Protein AF-A0A257V6X9-F1 (afdb_monomer_lite)

Structure (mmCIF, N/CA/C/O backbone):
data_AF-A0A257V6X9-F1
#
_entry.id   AF-A0A257V6X9-F1
#
loop_
_atom_site.group_PDB
_atom_site.id
_atom_site.type_symbol
_atom_site.label_atom_id
_atom_site.label_alt_id
_atom_site.label_comp_id
_atom_site.lab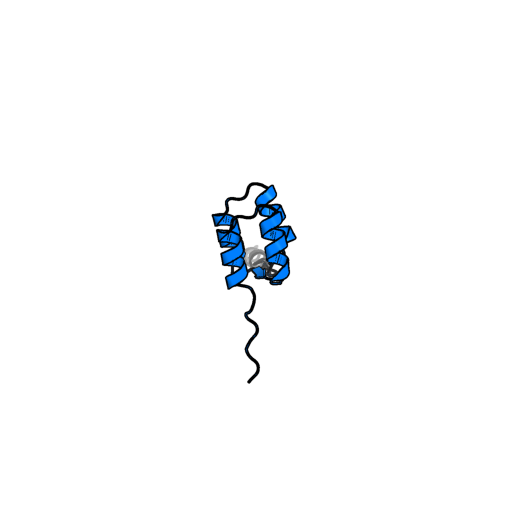el_asym_id
_atom_site.label_entity_id
_atom_site.label_seq_id
_atom_site.pdbx_PDB_ins_code
_atom_site.Cartn_x
_atom_site.Cartn_y
_atom_site.Cartn_z
_atom_site.occupancy
_atom_site.B_iso_or_equiv
_atom_site.auth_seq_id
_atom_site.auth_comp_id
_atom_site.auth_asym_id
_atom_site.auth_atom_id
_atom_site.pdbx_PDB_model_num
ATOM 1 N N . MET A 1 1 ? 48.243 -24.223 -39.290 1.00 42.09 1 MET A N 1
ATOM 2 C CA . MET A 1 1 ? 48.240 -23.046 -38.391 1.00 42.09 1 MET A CA 1
ATOM 3 C C . MET A 1 1 ? 46.844 -22.436 -38.538 1.00 42.09 1 MET A C 1
ATOM 5 O O . MET A 1 1 ? 46.544 -21.996 -39.627 1.00 42.09 1 MET A O 1
ATOM 9 N N . GLN A 1 2 ? 45.838 -22.645 -37.686 1.00 42.72 2 GLN A N 1
ATOM 10 C CA . GLN A 1 2 ? 45.630 -22.069 -36.352 1.00 42.72 2 GLN A CA 1
ATOM 11 C C . GLN A 1 2 ? 44.388 -22.766 -35.735 1.00 42.72 2 GLN A C 1
ATOM 13 O O . GLN A 1 2 ? 43.261 -22.296 -35.844 1.00 42.72 2 GLN A O 1
ATOM 18 N N . ARG A 1 3 ? 44.574 -23.941 -35.124 1.00 50.31 3 ARG A N 1
ATOM 19 C CA . ARG A 1 3 ? 43.628 -24.495 -34.141 1.00 50.31 3 ARG A CA 1
ATOM 20 C C . ARG A 1 3 ? 44.067 -23.895 -32.808 1.00 50.31 3 ARG A C 1
ATOM 22 O O . ARG A 1 3 ? 45.145 -24.297 -32.385 1.00 50.31 3 ARG A O 1
ATOM 29 N N . LYS A 1 4 ? 43.343 -22.916 -32.242 1.00 47.34 4 LYS A N 1
ATOM 30 C CA . LYS A 1 4 ? 43.451 -22.376 -30.851 1.00 47.34 4 LYS A CA 1
ATOM 31 C C . LYS A 1 4 ? 42.968 -20.913 -30.772 1.00 47.34 4 LYS A C 1
ATOM 33 O O . LYS A 1 4 ? 43.707 -20.037 -30.354 1.00 47.34 4 LYS A O 1
ATOM 38 N N . VAL A 1 5 ? 41.737 -20.608 -31.179 1.00 49.53 5 VAL A N 1
ATOM 39 C CA . VAL A 1 5 ? 41.133 -19.300 -30.810 1.00 49.53 5 VAL A CA 1
ATOM 40 C C . VAL A 1 5 ? 39.651 -19.425 -30.429 1.00 49.53 5 VAL A C 1
ATOM 42 O O . VAL A 1 5 ? 39.101 -18.550 -29.775 1.00 49.53 5 VAL A O 1
ATOM 45 N N . LEU A 1 6 ? 39.023 -20.570 -30.722 1.00 46.09 6 LEU A N 1
ATOM 46 C CA . LEU A 1 6 ? 37.603 -20.830 -30.457 1.00 46.09 6 LEU A CA 1
ATOM 47 C C . LEU A 1 6 ? 37.264 -21.118 -28.974 1.00 46.09 6 LEU A C 1
ATOM 49 O O . LEU A 1 6 ? 36.096 -21.245 -28.641 1.00 46.09 6 LEU A O 1
ATOM 53 N N . GLY A 1 7 ? 38.253 -21.242 -28.077 1.00 44.97 7 GLY A N 1
ATOM 54 C CA . GLY A 1 7 ? 38.024 -21.759 -26.716 1.00 44.97 7 GLY A CA 1
ATOM 55 C C . GLY A 1 7 ? 38.065 -20.751 -25.563 1.00 44.97 7 GLY A C 1
ATOM 56 O O . GLY A 1 7 ? 37.551 -21.058 -24.496 1.00 44.97 7 GLY A O 1
ATOM 57 N N . VAL A 1 8 ? 38.676 -19.572 -25.729 1.00 48.94 8 VAL A N 1
ATOM 58 C CA . VAL A 1 8 ? 38.990 -18.692 -24.577 1.00 48.94 8 VAL A CA 1
ATOM 59 C C . VAL A 1 8 ? 38.083 -17.460 -24.498 1.00 48.94 8 VAL A C 1
ATOM 61 O O . VAL A 1 8 ? 37.777 -16.997 -23.405 1.00 48.94 8 VAL A O 1
ATOM 64 N N . LEU A 1 9 ? 37.566 -16.964 -25.625 1.00 45.00 9 LEU A N 1
ATOM 65 C CA . LEU A 1 9 ? 36.742 -15.746 -25.635 1.00 45.00 9 LEU A CA 1
ATOM 66 C C . LEU A 1 9 ? 35.273 -15.979 -25.240 1.00 45.00 9 LEU A C 1
ATOM 68 O O . LEU A 1 9 ? 34.601 -15.038 -24.835 1.00 45.00 9 LEU A O 1
ATOM 72 N N . PHE A 1 10 ? 34.784 -17.222 -25.291 1.00 44.72 10 PHE A N 1
ATOM 73 C CA . PHE A 1 10 ? 33.411 -17.553 -24.882 1.00 44.72 10 PHE A CA 1
ATOM 74 C C . PHE A 1 10 ? 33.259 -17.801 -23.372 1.00 44.72 10 PHE A C 1
ATOM 76 O O . PHE A 1 10 ? 32.149 -17.744 -22.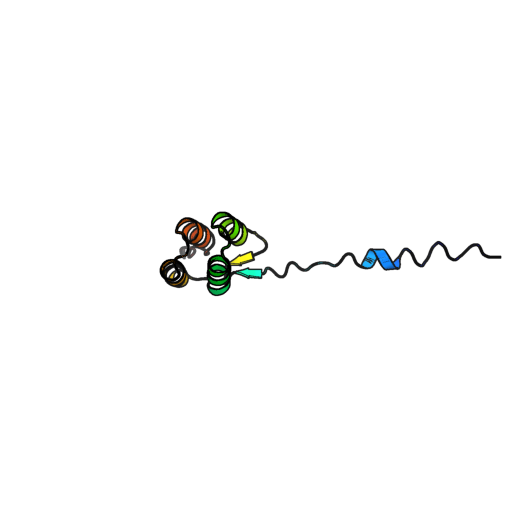852 1.00 44.72 10 PHE A O 1
ATOM 83 N N . GLY A 1 11 ? 34.362 -18.047 -22.653 1.00 41.12 11 GLY A N 1
ATOM 84 C CA . GLY A 1 11 ? 34.337 -18.322 -21.211 1.00 41.12 11 GLY A CA 1
ATOM 85 C C . GLY A 1 11 ? 34.201 -17.076 -20.331 1.00 41.12 11 GLY A C 1
ATOM 86 O O . GLY A 1 11 ? 33.769 -17.182 -19.189 1.00 41.12 11 GLY A O 1
ATOM 87 N N . VAL A 1 12 ? 34.531 -15.890 -20.853 1.00 47.81 12 VAL A N 1
ATOM 88 C CA . VAL A 1 12 ? 34.502 -14.638 -20.071 1.00 47.81 12 VAL A CA 1
ATOM 89 C C . VAL A 1 12 ? 33.143 -13.933 -20.163 1.00 47.81 12 VAL A C 1
ATOM 91 O O . VAL A 1 12 ? 32.763 -13.215 -19.245 1.00 47.81 12 VAL A O 1
ATOM 94 N N . ALA A 1 13 ? 32.357 -14.188 -21.213 1.00 45.53 13 ALA A N 1
ATOM 95 C CA . ALA A 1 13 ? 31.044 -13.561 -21.374 1.00 45.53 13 ALA A CA 1
ATOM 96 C C . ALA A 1 13 ? 29.966 -14.136 -20.431 1.00 45.53 13 ALA A C 1
ATOM 98 O O . ALA A 1 13 ? 28.993 -13.451 -20.130 1.00 45.53 13 ALA A O 1
ATOM 99 N N . LEU A 1 14 ? 30.139 -15.366 -19.926 1.00 45.31 14 LEU A N 1
ATOM 100 C CA . LEU A 1 14 ? 29.146 -16.029 -19.067 1.00 45.31 14 LEU A CA 1
ATOM 101 C C . LEU A 1 14 ? 29.303 -15.711 -17.566 1.00 45.31 14 LEU A C 1
ATOM 103 O O . LEU A 1 14 ? 28.449 -16.085 -16.768 1.00 45.31 14 LEU A O 1
ATOM 107 N N . LEU A 1 15 ? 30.360 -14.994 -17.167 1.00 41.25 15 LEU A N 1
ATOM 108 C CA . LEU A 1 15 ? 30.528 -14.502 -15.789 1.00 41.25 15 LEU A CA 1
ATOM 109 C C . LEU A 1 15 ? 29.862 -13.139 -15.548 1.00 41.25 15 LEU A C 1
ATOM 111 O O . LEU A 1 15 ? 29.865 -12.647 -14.425 1.00 41.25 15 LEU A O 1
ATOM 115 N N . ALA A 1 16 ? 29.223 -12.567 -16.570 1.00 45.41 16 ALA A N 1
ATOM 116 C CA . ALA A 1 16 ? 28.311 -11.439 -16.430 1.00 45.41 16 ALA A CA 1
ATOM 117 C C . ALA A 1 16 ? 26.868 -11.902 -16.163 1.00 45.41 16 ALA A C 1
ATOM 119 O O . ALA A 1 16 ? 25.921 -11.209 -16.534 1.00 45.41 16 ALA A O 1
ATOM 120 N N . LEU A 1 17 ? 26.671 -13.057 -15.507 1.00 44.47 17 LEU A N 1
ATOM 121 C CA . LEU A 1 17 ? 25.438 -13.298 -14.761 1.00 44.47 17 LEU A CA 1
ATOM 122 C C . LEU A 1 17 ? 25.471 -12.342 -13.570 1.00 44.47 17 LEU A C 1
ATOM 124 O O . LEU A 1 17 ? 25.862 -12.696 -12.461 1.00 44.47 17 LEU A O 1
ATOM 128 N N . VAL A 1 18 ? 25.150 -11.088 -13.887 1.00 48.34 18 VAL A N 1
ATOM 129 C CA . VAL A 1 18 ? 24.835 -10.004 -12.981 1.00 48.34 18 VAL A CA 1
ATOM 130 C C . VAL A 1 18 ? 23.934 -10.612 -11.922 1.00 48.34 18 VAL A C 1
ATOM 132 O O . VAL A 1 18 ? 22.749 -10.855 -12.150 1.00 48.34 18 VAL A O 1
ATOM 135 N N . ALA A 1 19 ? 24.522 -10.894 -10.764 1.00 46.91 19 ALA A N 1
ATOM 136 C CA . ALA A 1 19 ? 23.791 -10.892 -9.526 1.00 46.91 19 ALA A CA 1
ATOM 137 C C . ALA A 1 19 ? 23.245 -9.470 -9.423 1.00 46.91 19 ALA A C 1
ATOM 139 O O . ALA A 1 19 ? 23.898 -8.569 -8.899 1.00 46.91 19 ALA A O 1
ATOM 140 N N . VAL A 1 20 ? 22.068 -9.255 -10.019 1.00 45.19 20 VAL A N 1
ATOM 141 C CA . VAL A 1 20 ? 21.166 -8.202 -9.599 1.00 45.19 20 VAL A CA 1
ATOM 142 C C . VAL A 1 20 ? 20.900 -8.603 -8.166 1.00 45.19 20 VAL A C 1
ATOM 144 O O . VAL A 1 20 ? 20.057 -9.452 -7.884 1.00 45.19 20 VAL A O 1
ATOM 147 N N . ALA A 1 21 ? 21.729 -8.084 -7.264 1.00 41.62 21 ALA A N 1
ATOM 148 C CA . ALA A 1 21 ? 21.306 -7.869 -5.912 1.00 41.62 21 ALA A CA 1
ATOM 149 C C . ALA A 1 21 ? 20.006 -7.097 -6.097 1.00 41.62 21 ALA A C 1
ATOM 151 O O . ALA A 1 21 ? 20.010 -5.922 -6.463 1.00 41.62 21 ALA A O 1
ATOM 152 N N . ALA A 1 22 ? 18.891 -7.815 -5.981 1.00 43.75 22 ALA A N 1
ATOM 153 C CA . ALA A 1 22 ? 17.637 -7.239 -5.583 1.00 43.75 22 ALA A CA 1
ATOM 154 C C . ALA A 1 22 ? 17.945 -6.634 -4.215 1.00 43.75 22 ALA A C 1
ATOM 156 O O . ALA A 1 22 ? 17.779 -7.274 -3.181 1.00 43.75 22 ALA A O 1
ATOM 157 N N . SER A 1 23 ? 18.568 -5.453 -4.233 1.00 45.44 23 SER A N 1
ATOM 158 C CA . SER A 1 23 ? 18.599 -4.548 -3.108 1.00 45.44 23 SER A CA 1
ATOM 159 C C . SER A 1 23 ? 17.138 -4.410 -2.781 1.00 45.44 23 SER A C 1
ATOM 161 O O . SER A 1 23 ? 16.391 -3.900 -3.614 1.00 45.44 23 SER A O 1
ATOM 163 N N . ALA A 1 24 ? 16.727 -5.034 -1.681 1.00 54.22 24 ALA A N 1
ATOM 164 C CA . ALA A 1 24 ? 15.333 -5.068 -1.326 1.00 54.22 24 ALA A CA 1
ATOM 165 C C . ALA A 1 24 ? 14.877 -3.616 -1.270 1.00 54.22 24 ALA A C 1
ATOM 167 O O . ALA A 1 24 ? 15.389 -2.867 -0.436 1.00 54.22 24 ALA A O 1
ATOM 168 N N . GLU A 1 25 ? 14.057 -3.186 -2.230 1.00 64.38 25 GLU A N 1
ATOM 169 C CA . GLU A 1 25 ? 13.775 -1.767 -2.3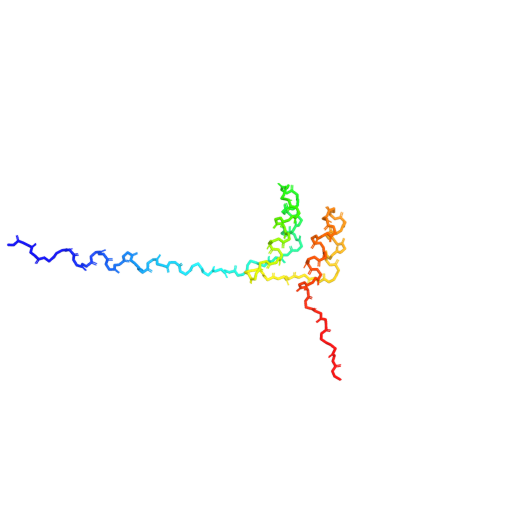49 1.00 64.38 25 GLU A CA 1
ATOM 170 C C . GLU A 1 25 ? 12.985 -1.399 -1.102 1.00 64.38 25 GLU A C 1
ATOM 172 O O . GLU A 1 25 ? 11.980 -2.038 -0.763 1.00 64.38 25 GLU A O 1
ATOM 177 N N . GLU A 1 26 ? 13.533 -0.462 -0.332 1.00 73.75 26 GLU A N 1
ATOM 178 C CA . GLU A 1 26 ? 12.896 -0.030 0.895 1.00 73.75 26 GLU A CA 1
ATOM 179 C C . GLU A 1 26 ? 11.615 0.693 0.499 1.00 73.75 26 GLU A C 1
ATOM 181 O O . GLU A 1 26 ? 11.624 1.787 -0.076 1.00 73.75 26 GLU A O 1
ATOM 186 N N . LEU A 1 27 ? 10.490 0.042 0.766 1.00 80.88 27 LEU A N 1
ATOM 187 C CA . LEU A 1 27 ? 9.196 0.602 0.470 1.00 80.88 27 LEU A CA 1
ATOM 188 C C . LEU A 1 27 ? 8.818 1.515 1.628 1.00 80.88 27 LEU A C 1
ATOM 190 O O . LEU A 1 27 ? 8.426 1.059 2.704 1.00 80.88 27 LEU A O 1
ATOM 194 N N . THR A 1 28 ? 8.965 2.814 1.384 1.00 85.06 28 THR A N 1
ATOM 195 C CA . THR A 1 28 ? 8.596 3.878 2.318 1.00 85.06 28 THR A CA 1
ATOM 196 C C . THR A 1 28 ? 7.228 4.458 1.965 1.00 85.06 28 THR A C 1
ATOM 198 O O . THR A 1 28 ? 6.689 4.243 0.874 1.00 85.06 28 THR A O 1
ATOM 201 N N . VAL A 1 29 ? 6.673 5.258 2.875 1.00 83.62 29 VAL A N 1
ATOM 202 C CA . VAL A 1 29 ? 5.442 6.035 2.646 1.00 83.62 29 VAL A CA 1
ATOM 203 C C . VAL A 1 29 ? 5.545 6.882 1.386 1.00 83.62 29 VAL A C 1
ATOM 205 O O . VAL A 1 29 ? 4.632 6.879 0.565 1.00 83.62 29 VAL A O 1
ATOM 208 N N . ASN A 1 30 ? 6.675 7.569 1.210 1.00 83.50 30 ASN A N 1
ATOM 209 C CA . ASN A 1 30 ? 6.898 8.451 0.071 1.00 83.50 30 ASN A CA 1
ATOM 210 C C . ASN A 1 30 ? 6.893 7.677 -1.248 1.00 83.50 30 ASN A C 1
ATOM 212 O O . ASN A 1 30 ? 6.356 8.179 -2.228 1.00 83.50 30 ASN A O 1
ATOM 216 N N . SER A 1 31 ? 7.417 6.448 -1.270 1.00 83.56 31 SER A N 1
ATOM 217 C CA . SER A 1 31 ? 7.390 5.584 -2.456 1.00 83.56 31 SER A CA 1
ATOM 218 C C . SER A 1 31 ? 5.955 5.203 -2.845 1.00 83.56 31 SER A C 1
ATOM 220 O O . SER A 1 31 ? 5.595 5.257 -4.019 1.00 83.56 31 SER A O 1
ATOM 222 N N . ILE A 1 32 ? 5.106 4.875 -1.862 1.00 83.31 32 ILE A N 1
ATOM 223 C CA . ILE A 1 32 ? 3.690 4.543 -2.094 1.00 83.31 32 ILE A CA 1
ATOM 224 C C . ILE A 1 32 ? 2.900 5.775 -2.552 1.00 83.31 32 ILE A C 1
ATOM 226 O O . ILE A 1 32 ? 2.132 5.687 -3.510 1.00 83.31 32 ILE A O 1
ATOM 230 N N . VAL A 1 33 ? 3.109 6.928 -1.910 1.00 85.12 33 VAL A N 1
ATOM 231 C CA . VAL A 1 33 ? 2.476 8.195 -2.310 1.00 85.12 33 VAL A CA 1
ATOM 232 C C . VAL A 1 33 ? 2.933 8.600 -3.711 1.00 85.12 33 VAL A C 1
ATOM 234 O O . VAL A 1 33 ? 2.102 8.942 -4.543 1.00 85.12 33 VAL A O 1
ATOM 237 N N . ALA A 1 34 ? 4.225 8.489 -4.028 1.00 85.19 34 ALA A N 1
ATOM 238 C CA . ALA A 1 34 ? 4.747 8.782 -5.360 1.00 85.19 34 ALA A CA 1
ATOM 239 C C . ALA A 1 34 ? 4.163 7.850 -6.434 1.00 85.19 34 ALA A C 1
ATOM 241 O O . ALA A 1 34 ? 3.823 8.317 -7.520 1.00 85.19 34 ALA A O 1
ATOM 242 N N . ALA A 1 35 ? 3.994 6.558 -6.134 1.00 84.19 35 ALA A N 1
ATOM 243 C CA . ALA A 1 35 ? 3.346 5.607 -7.036 1.00 84.19 35 ALA A CA 1
ATOM 244 C C . ALA A 1 35 ? 1.860 5.940 -7.259 1.00 84.19 35 ALA A C 1
ATOM 246 O O . ALA A 1 35 ? 1.361 5.855 -8.376 1.00 84.19 35 ALA A O 1
ATOM 247 N N . GLN A 1 36 ? 1.144 6.369 -6.221 1.00 85.00 36 GLN A N 1
ATOM 248 C CA . GLN A 1 36 ? -0.246 6.802 -6.363 1.00 85.00 36 GLN A CA 1
ATOM 249 C C . GLN A 1 36 ? -0.347 8.115 -7.163 1.00 85.00 36 GLN A C 1
ATOM 251 O O . GLN A 1 36 ? -1.154 8.202 -8.088 1.00 85.00 36 GLN A O 1
ATOM 256 N N . HIS A 1 37 ? 0.533 9.086 -6.904 1.00 84.50 37 HIS A N 1
ATOM 257 C CA . HIS A 1 37 ? 0.611 10.347 -7.649 1.00 84.50 37 HIS A CA 1
ATOM 258 C C . HIS A 1 37 ? 1.020 10.163 -9.117 1.00 84.50 37 HIS A C 1
ATOM 260 O O . HIS A 1 37 ? 0.608 10.952 -9.966 1.00 84.50 37 HIS A 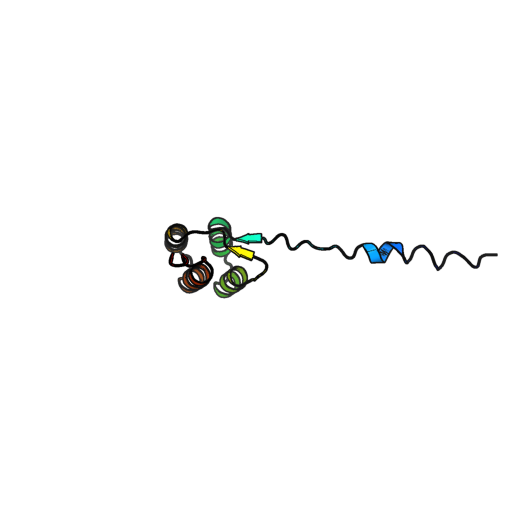O 1
ATOM 266 N N . SER A 1 38 ? 1.807 9.133 -9.442 1.00 83.62 38 SER A N 1
ATOM 267 C CA . SER A 1 38 ? 2.141 8.792 -10.831 1.00 83.62 38 SER A CA 1
ATOM 268 C C . SER A 1 38 ? 0.987 8.114 -11.580 1.00 83.62 38 SER A C 1
ATOM 270 O O . SER A 1 38 ? 1.094 7.871 -12.782 1.00 83.62 38 SER A O 1
ATOM 272 N N . GLY A 1 39 ? -0.129 7.844 -10.891 1.00 82.94 39 GLY A N 1
ATOM 273 C CA . GLY A 1 39 ? -1.310 7.199 -11.450 1.00 82.94 39 GLY A CA 1
ATOM 274 C C . GLY A 1 39 ? -1.225 5.675 -11.469 1.00 82.94 39 GLY A C 1
ATOM 275 O O . GLY A 1 39 ? -1.955 5.044 -12.235 1.00 82.94 39 GLY A O 1
ATOM 276 N N . ALA A 1 40 ? -0.350 5.061 -10.663 1.00 85.06 40 ALA A N 1
ATOM 277 C CA . ALA A 1 40 ? -0.289 3.608 -10.581 1.00 85.06 40 ALA A CA 1
ATOM 278 C C . ALA A 1 40 ? -1.627 3.036 -10.071 1.00 85.06 40 ALA A C 1
ATOM 280 O O . ALA A 1 40 ? -2.209 3.561 -9.114 1.00 85.06 40 ALA A O 1
ATOM 281 N N . PRO A 1 41 ? -2.127 1.944 -10.678 1.00 84.81 41 PRO A N 1
ATOM 282 C CA . PRO A 1 41 ? -3.352 1.306 -10.222 1.00 84.81 41 PRO A CA 1
ATOM 283 C C . PRO A 1 41 ? -3.159 0.732 -8.816 1.00 84.81 41 PRO A C 1
ATOM 285 O O . PRO A 1 41 ? -2.085 0.225 -8.481 1.00 84.81 41 PRO A O 1
ATOM 288 N N . ALA A 1 42 ? -4.225 0.753 -8.014 1.00 82.00 42 ALA A N 1
ATOM 289 C CA . ALA A 1 42 ? -4.206 0.263 -6.637 1.00 82.00 42 ALA A CA 1
ATOM 290 C C . ALA A 1 42 ? -3.672 -1.178 -6.537 1.00 82.00 42 ALA A C 1
ATOM 292 O O . ALA A 1 42 ? -2.827 -1.453 -5.690 1.00 82.00 42 ALA A O 1
ATOM 293 N N . ASP A 1 43 ? -4.080 -2.068 -7.448 1.00 83.12 43 ASP A N 1
ATOM 294 C CA . ASP A 1 43 ? -3.588 -3.451 -7.515 1.00 83.12 43 ASP A CA 1
ATOM 295 C C . ASP A 1 43 ? -2.076 -3.548 -7.766 1.00 83.12 43 ASP A C 1
ATOM 297 O O . ASP A 1 43 ? -1.406 -4.409 -7.200 1.00 83.12 43 ASP A O 1
ATOM 301 N N . GLY A 1 44 ? -1.510 -2.640 -8.568 1.00 82.81 44 GLY A N 1
ATOM 302 C CA . GLY A 1 44 ? -0.067 -2.582 -8.812 1.00 82.81 44 GLY A CA 1
ATOM 303 C C . GLY A 1 44 ? 0.708 -2.166 -7.562 1.00 82.81 44 GLY A C 1
ATOM 304 O O . GLY A 1 44 ? 1.741 -2.752 -7.239 1.00 82.81 44 GLY A O 1
ATOM 305 N N . ILE A 1 45 ? 0.169 -1.207 -6.805 1.00 84.12 45 ILE A N 1
ATOM 306 C CA . ILE A 1 45 ? 0.750 -0.782 -5.528 1.00 84.12 45 ILE A CA 1
ATOM 307 C C . ILE A 1 45 ? 0.620 -1.901 -4.482 1.00 84.12 45 ILE A C 1
ATOM 309 O O . ILE A 1 45 ? 1.573 -2.172 -3.756 1.00 84.12 45 ILE A O 1
ATOM 313 N N . VAL A 1 46 ? -0.508 -2.618 -4.442 1.00 86.06 46 VAL A N 1
ATOM 314 C CA . VAL A 1 46 ? -0.686 -3.804 -3.586 1.00 86.06 46 VAL A CA 1
ATOM 315 C C . VAL A 1 46 ? 0.317 -4.902 -3.946 1.00 86.06 46 VAL A C 1
ATOM 317 O O . VAL A 1 46 ? 0.901 -5.504 -3.048 1.00 86.06 46 VAL A O 1
ATOM 320 N N . ALA A 1 47 ? 0.561 -5.158 -5.233 1.00 85.00 47 ALA A N 1
ATOM 321 C CA . ALA A 1 47 ? 1.563 -6.128 -5.674 1.00 85.00 47 ALA A CA 1
ATOM 322 C C . ALA A 1 47 ? 2.982 -5.713 -5.254 1.00 85.00 47 ALA A C 1
ATOM 324 O O . ALA A 1 47 ? 3.761 -6.552 -4.807 1.00 85.00 47 ALA A O 1
ATOM 325 N N . MET A 1 48 ? 3.295 -4.417 -5.323 1.00 83.31 48 MET A N 1
ATOM 326 C CA . MET A 1 48 ? 4.560 -3.859 -4.843 1.00 83.31 48 MET A CA 1
ATOM 327 C C . MET A 1 48 ? 4.715 -4.029 -3.325 1.00 83.31 48 MET A C 1
ATOM 329 O O . MET A 1 48 ? 5.748 -4.510 -2.870 1.00 83.31 48 MET A O 1
ATOM 333 N N . VAL A 1 49 ? 3.680 -3.726 -2.540 1.00 85.12 49 VAL A N 1
ATOM 334 C CA . VAL A 1 49 ? 3.654 -3.950 -1.081 1.00 85.12 49 VAL A CA 1
ATOM 335 C C . VAL A 1 49 ? 3.798 -5.434 -0.737 1.00 85.12 49 VAL A C 1
ATOM 337 O O . VAL A 1 49 ? 4.500 -5.799 0.206 1.00 85.12 49 VAL A O 1
ATOM 340 N N . ASN A 1 50 ? 3.162 -6.302 -1.527 1.00 85.12 50 ASN A N 1
ATOM 341 C CA . ASN A 1 50 ? 3.204 -7.746 -1.348 1.00 85.12 50 ASN A CA 1
ATOM 342 C C . ASN A 1 50 ? 4.449 -8.418 -1.944 1.00 85.12 50 ASN A C 1
ATOM 344 O O . ASN A 1 50 ? 4.652 -9.622 -1.754 1.00 85.12 50 ASN A O 1
ATOM 348 N N . SER A 1 51 ? 5.319 -7.677 -2.619 1.00 83.00 51 SER A N 1
ATOM 349 C CA . SER A 1 51 ? 6.552 -8.242 -3.145 1.00 83.00 51 SER A CA 1
ATOM 350 C C . SER A 1 51 ? 7.468 -8.635 -1.982 1.00 83.00 51 SER A C 1
ATOM 352 O O . SER A 1 51 ? 7.737 -7.802 -1.117 1.00 83.00 51 SER A O 1
ATOM 354 N N . PRO A 1 52 ? 7.957 -9.886 -1.904 1.00 75.56 52 PRO A N 1
ATOM 355 C CA . PRO A 1 52 ? 8.951 -10.277 -0.903 1.00 75.56 52 PRO A CA 1
ATOM 356 C C . PRO A 1 52 ? 10.317 -9.628 -1.163 1.00 75.56 52 PRO A C 1
ATOM 358 O O . PRO A 1 52 ? 11.184 -9.658 -0.298 1.00 75.56 52 PRO A O 1
ATOM 361 N N . ALA A 1 53 ? 10.508 -9.042 -2.349 1.00 78.38 53 ALA A N 1
ATOM 362 C CA . ALA A 1 53 ? 11.690 -8.261 -2.675 1.00 78.38 53 ALA A CA 1
ATOM 363 C C . ALA A 1 53 ? 11.660 -6.855 -2.057 1.00 78.38 53 ALA A C 1
ATOM 365 O O . ALA A 1 53 ? 12.669 -6.173 -2.127 1.00 78.38 53 ALA A O 1
ATOM 366 N N . ASN A 1 54 ? 10.547 -6.408 -1.466 1.00 80.94 54 ASN A N 1
ATOM 367 C CA . ASN A 1 54 ? 10.441 -5.071 -0.888 1.00 80.94 54 ASN A CA 1
ATOM 368 C C . ASN A 1 54 ? 10.408 -5.148 0.637 1.00 80.94 54 ASN A C 1
ATOM 370 O O . ASN A 1 54 ? 9.621 -5.900 1.218 1.00 80.94 54 ASN A O 1
ATOM 374 N N . THR A 1 55 ? 11.243 -4.337 1.285 1.00 78.06 55 THR A N 1
ATOM 375 C CA . THR A 1 55 ? 11.256 -4.222 2.748 1.00 78.06 55 THR A CA 1
ATOM 376 C C . THR A 1 55 ? 10.348 -3.076 3.160 1.00 78.06 55 THR A C 1
ATOM 378 O O . THR A 1 55 ? 10.557 -1.937 2.756 1.00 78.06 55 THR A O 1
ATOM 381 N N . ILE A 1 56 ? 9.334 -3.372 3.967 1.00 80.12 56 ILE A N 1
ATOM 382 C CA . ILE A 1 56 ? 8.347 -2.392 4.431 1.00 80.12 56 ILE A CA 1
ATOM 383 C C . ILE A 1 56 ? 8.933 -1.672 5.651 1.00 80.12 56 ILE A C 1
ATOM 385 O O . ILE A 1 56 ? 8.938 -2.215 6.755 1.00 80.12 56 ILE A O 1
ATOM 389 N N . ALA A 1 57 ? 9.443 -0.458 5.446 1.00 80.44 57 ALA A N 1
ATOM 390 C CA . ALA A 1 57 ? 9.998 0.393 6.499 1.00 80.44 57 ALA A CA 1
ATOM 391 C C . ALA A 1 57 ? 8.992 1.492 6.865 1.00 80.44 57 ALA A C 1
ATOM 393 O O . ALA A 1 57 ? 9.152 2.663 6.524 1.00 80.44 57 ALA A O 1
ATOM 394 N N . MET A 1 58 ? 7.893 1.097 7.504 1.00 80.06 58 MET A N 1
ATOM 395 C CA . MET A 1 58 ? 6.822 2.020 7.882 1.00 80.06 58 MET A CA 1
ATOM 396 C C . MET A 1 58 ? 6.123 1.591 9.164 1.00 80.06 58 MET A C 1
ATOM 398 O O . MET A 1 58 ? 6.097 0.420 9.541 1.00 80.06 58 MET A O 1
ATOM 402 N N . THR A 1 59 ? 5.579 2.585 9.850 1.00 80.50 59 THR A N 1
ATOM 403 C CA . THR A 1 59 ? 4.943 2.478 11.158 1.00 80.50 59 THR A CA 1
ATOM 404 C C . THR A 1 59 ? 3.423 2.581 11.047 1.00 80.50 59 THR A C 1
ATOM 406 O O . THR A 1 59 ? 2.867 2.931 10.010 1.00 80.50 59 THR A O 1
ATOM 409 N N . ALA A 1 60 ? 2.707 2.333 12.144 1.00 78.81 60 ALA A N 1
ATOM 410 C CA . ALA A 1 60 ? 1.263 2.563 12.175 1.00 78.81 60 ALA A CA 1
ATOM 411 C C . ALA A 1 60 ? 0.881 4.041 11.930 1.00 78.81 60 ALA A C 1
ATOM 413 O O . ALA A 1 60 ? -0.172 4.315 11.356 1.00 78.81 60 ALA A O 1
ATOM 414 N N . GLY A 1 61 ? 1.734 4.995 12.332 1.00 80.81 61 GLY A N 1
ATOM 415 C CA . GLY A 1 61 ? 1.498 6.429 12.116 1.00 80.81 61 GLY A CA 1
ATOM 416 C C . GLY A 1 61 ? 1.542 6.822 10.638 1.00 80.81 61 GLY A C 1
ATOM 417 O O . GLY A 1 61 ? 0.782 7.675 10.188 1.00 80.81 61 GLY A O 1
ATOM 418 N N . ASP A 1 62 ? 2.356 6.118 9.862 1.00 84.25 62 ASP A N 1
ATOM 419 C CA . ASP A 1 62 ? 2.530 6.337 8.430 1.00 84.25 62 ASP A CA 1
ATOM 420 C C . ASP A 1 62 ? 1.286 5.999 7.598 1.00 84.25 62 ASP A C 1
ATOM 422 O O . ASP A 1 62 ? 1.043 6.583 6.542 1.00 84.25 62 ASP A O 1
ATOM 426 N N . LEU A 1 63 ? 0.434 5.110 8.102 1.00 85.12 63 LEU A N 1
ATOM 427 C CA . LEU A 1 63 ? -0.832 4.744 7.462 1.00 85.12 63 LEU A CA 1
ATOM 428 C C . LEU A 1 63 ? -1.825 5.903 7.452 1.00 85.12 63 LEU A C 1
ATOM 430 O O . LEU A 1 63 ? -2.640 6.019 6.536 1.00 85.12 63 LEU A O 1
ATOM 434 N N . VAL A 1 64 ? -1.759 6.767 8.468 1.00 85.75 64 VAL A N 1
ATOM 435 C CA . VAL A 1 64 ? -2.566 7.990 8.531 1.00 85.75 64 VAL A CA 1
ATOM 436 C C . VAL A 1 64 ? -2.106 8.959 7.446 1.00 85.75 64 VAL A C 1
ATOM 438 O O . VAL A 1 64 ? -2.937 9.558 6.767 1.00 85.75 64 VAL A O 1
ATOM 441 N N . THR A 1 65 ? -0.795 9.051 7.211 1.00 85.69 65 THR A N 1
ATOM 442 C CA . THR A 1 65 ? -0.223 9.835 6.110 1.00 85.69 65 THR A CA 1
ATOM 443 C C . THR A 1 65 ? -0.672 9.299 4.749 1.00 85.69 65 THR A C 1
ATOM 445 O O . THR A 1 65 ? -1.106 10.085 3.911 1.00 85.69 65 THR A O 1
ATOM 448 N N . LEU A 1 66 ? -0.666 7.974 4.543 1.00 86.38 66 LEU A N 1
ATOM 449 C CA . LEU A 1 66 ? -1.173 7.346 3.312 1.00 86.38 66 LEU A CA 1
ATOM 450 C C . LEU A 1 66 ? -2.661 7.652 3.086 1.00 86.38 66 LEU A C 1
ATOM 452 O O . LEU A 1 66 ? -3.056 8.057 1.993 1.00 86.38 66 LEU A O 1
ATOM 456 N N . ARG A 1 67 ? -3.483 7.528 4.133 1.00 87.62 67 ARG A N 1
ATOM 457 C CA . ARG A 1 67 ? -4.912 7.870 4.093 1.00 87.62 67 ARG A CA 1
ATOM 458 C C . ARG A 1 67 ? -5.136 9.332 3.708 1.00 87.62 67 ARG A C 1
ATOM 460 O O . ARG A 1 67 ? -5.942 9.616 2.827 1.00 87.62 67 ARG A O 1
ATOM 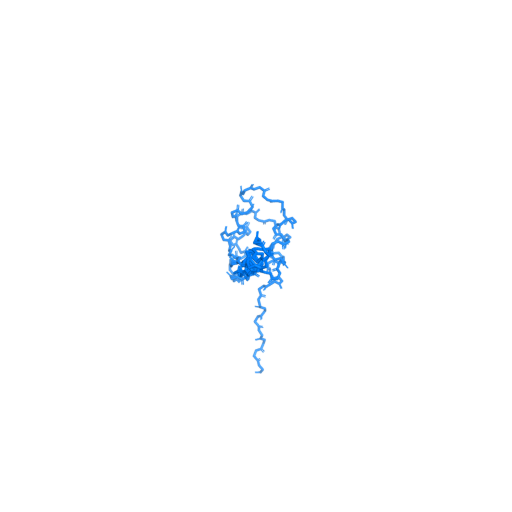467 N N . ASN A 1 68 ? -4.396 10.250 4.328 1.00 87.81 68 ASN A N 1
ATOM 468 C CA . ASN A 1 68 ? -4.490 11.685 4.049 1.00 87.81 68 ASN A CA 1
ATOM 469 C C . ASN A 1 68 ? -3.999 12.049 2.639 1.00 87.81 68 ASN A C 1
ATOM 471 O O . ASN A 1 68 ? -4.492 13.009 2.055 1.00 87.81 68 ASN A O 1
ATOM 475 N N . ALA A 1 69 ? -3.073 11.271 2.076 1.00 84.75 69 ALA A N 1
ATOM 476 C CA . ALA A 1 69 ? -2.615 11.405 0.694 1.00 84.75 69 ALA A CA 1
ATOM 477 C C . ALA A 1 69 ? -3.606 10.830 -0.343 1.00 84.75 69 ALA A C 1
ATOM 479 O O . ALA A 1 69 ? -3.352 10.887 -1.545 1.00 84.75 69 ALA A O 1
ATOM 480 N N . GLY A 1 70 ? -4.744 10.273 0.090 1.00 85.06 70 GLY A N 1
ATOM 481 C CA . GLY A 1 70 ? -5.742 9.687 -0.808 1.00 85.06 70 GLY A CA 1
ATOM 482 C C . GLY A 1 70 ? -5.339 8.317 -1.354 1.00 85.06 70 GLY A C 1
ATOM 483 O O . GLY A 1 70 ? -5.801 7.911 -2.423 1.00 85.06 70 GLY A O 1
ATOM 484 N N . VAL A 1 71 ? -4.460 7.600 -0.650 1.00 86.06 71 VAL A N 1
ATOM 485 C CA . VAL A 1 71 ? -4.126 6.216 -0.986 1.00 86.06 71 VAL A CA 1
ATOM 486 C C . VAL A 1 71 ? -5.347 5.324 -0.700 1.00 86.06 71 VAL A C 1
ATOM 488 O O . VAL A 1 71 ? -5.941 5.437 0.373 1.00 86.06 71 VAL A O 1
ATOM 491 N N . PRO A 1 72 ? -5.743 4.430 -1.627 1.00 86.25 72 PRO A N 1
ATOM 492 C CA . PRO A 1 72 ? -6.894 3.549 -1.432 1.00 86.25 72 PRO A CA 1
ATOM 493 C C . PRO A 1 72 ? -6.768 2.655 -0.189 1.00 86.25 72 PRO A C 1
ATOM 495 O O . PRO A 1 72 ? -5.698 2.106 0.080 1.00 86.25 72 PRO A O 1
ATOM 498 N N . GLU A 1 73 ? -7.882 2.412 0.514 1.00 85.19 73 GLU A N 1
ATOM 499 C CA . GLU A 1 73 ? -7.913 1.562 1.722 1.00 85.19 73 GLU A CA 1
ATOM 500 C C . GLU A 1 73 ? -7.367 0.149 1.479 1.00 85.19 73 GLU A C 1
ATOM 502 O O . GLU A 1 73 ? -6.728 -0.420 2.359 1.00 85.19 73 GLU A O 1
ATOM 507 N N . SER A 1 74 ? -7.549 -0.412 0.280 1.00 83.94 74 SER A N 1
ATOM 508 C CA . SER A 1 74 ? -7.002 -1.727 -0.086 1.00 83.94 74 SER A CA 1
ATOM 509 C C . SER A 1 74 ? -5.471 -1.767 -0.020 1.00 83.94 74 SER A C 1
ATOM 511 O O . SER A 1 74 ? -4.898 -2.764 0.414 1.00 83.94 74 SER A O 1
ATOM 513 N N . VAL A 1 75 ? -4.804 -0.671 -0.399 1.00 83.94 75 VAL A N 1
ATOM 514 C CA . VAL A 1 75 ? -3.345 -0.532 -0.296 1.00 83.94 75 VAL A CA 1
ATOM 515 C C . VAL A 1 75 ? -2.942 -0.379 1.168 1.00 83.94 75 VAL A C 1
ATOM 517 O O . VAL A 1 75 ? -2.023 -1.053 1.622 1.00 83.94 75 VAL A O 1
ATOM 520 N N . ILE A 1 76 ? -3.658 0.455 1.927 1.00 86.88 76 ILE A N 1
ATOM 521 C CA . ILE A 1 76 ? -3.404 0.673 3.360 1.00 86.88 76 ILE A CA 1
ATOM 522 C C . ILE A 1 76 ? -3.537 -0.643 4.140 1.00 86.88 76 ILE A C 1
ATOM 524 O O . ILE A 1 76 ? -2.695 -0.946 4.981 1.00 86.88 76 ILE A O 1
ATOM 528 N N . ALA A 1 77 ? -4.544 -1.461 3.828 1.00 87.31 77 ALA A N 1
ATOM 529 C CA . ALA A 1 77 ? -4.735 -2.776 4.433 1.00 87.31 77 ALA A CA 1
ATOM 530 C C . ALA A 1 77 ? -3.602 -3.754 4.078 1.00 87.31 77 ALA A C 1
ATOM 532 O O . ALA A 1 77 ? -3.129 -4.488 4.946 1.00 87.31 77 ALA A O 1
ATOM 533 N N . ALA A 1 78 ? -3.132 -3.744 2.825 1.00 86.06 78 ALA A N 1
ATOM 534 C CA . ALA A 1 78 ? -1.995 -4.562 2.403 1.00 86.06 78 ALA A CA 1
ATOM 535 C C . ALA A 1 78 ? -0.708 -4.161 3.141 1.00 86.06 78 ALA A C 1
ATOM 537 O O . ALA A 1 78 ? 0.056 -5.021 3.574 1.00 86.06 78 ALA A O 1
ATOM 538 N N . VAL A 1 79 ? -0.498 -2.856 3.329 1.00 85.31 79 VAL A N 1
ATOM 539 C CA . VAL A 1 79 ? 0.620 -2.323 4.112 1.00 85.31 79 VAL A CA 1
ATOM 540 C C . VAL A 1 79 ? 0.496 -2.735 5.577 1.00 85.31 79 VAL A C 1
ATOM 542 O O . VAL A 1 79 ? 1.458 -3.240 6.147 1.00 85.31 79 VAL A O 1
ATOM 545 N N . TRP A 1 80 ? -0.683 -2.575 6.185 1.00 85.19 80 TRP A N 1
ATOM 546 C CA . TRP A 1 80 ? -0.934 -2.967 7.576 1.00 85.19 80 TRP A CA 1
ATOM 547 C C . TRP A 1 80 ? -0.600 -4.436 7.834 1.00 85.19 80 TRP A C 1
ATOM 549 O O . TRP A 1 80 ? 0.041 -4.752 8.830 1.00 85.19 80 TRP A O 1
ATOM 559 N N . ALA A 1 81 ? -0.967 -5.327 6.909 1.00 84.88 81 ALA A N 1
ATOM 560 C CA . ALA A 1 81 ? -0.666 -6.755 7.002 1.00 84.88 81 ALA A CA 1
ATOM 561 C C . ALA A 1 81 ? 0.840 -7.080 6.933 1.00 84.88 81 ALA A C 1
ATOM 563 O O . ALA A 1 81 ? 1.251 -8.181 7.300 1.00 84.88 81 ALA A O 1
ATOM 564 N N . ARG A 1 82 ? 1.657 -6.144 6.440 1.00 81.06 82 ARG A N 1
ATOM 565 C CA . ARG A 1 82 ? 3.109 -6.277 6.295 1.00 81.06 82 ARG A CA 1
ATOM 566 C C . ARG A 1 82 ? 3.901 -5.616 7.415 1.00 81.06 82 ARG A C 1
ATOM 568 O O . ARG A 1 82 ? 5.063 -5.972 7.599 1.00 81.06 82 ARG A O 1
ATOM 575 N N . ILE A 1 83 ? 3.309 -4.670 8.143 1.00 77.62 83 ILE A N 1
ATOM 576 C CA . ILE A 1 83 ? 3.953 -4.078 9.316 1.00 77.62 83 ILE A CA 1
ATOM 577 C C . ILE A 1 83 ? 4.083 -5.191 10.365 1.00 77.62 83 ILE A C 1
ATOM 579 O O . ILE A 1 83 ? 3.069 -5.799 10.719 1.00 77.62 83 ILE A O 1
ATOM 583 N N . PRO A 1 84 ? 5.300 -5.490 10.860 1.00 65.31 84 PRO A N 1
ATOM 584 C CA . PRO A 1 84 ? 5.487 -6.493 11.895 1.00 65.31 84 PRO A CA 1
ATOM 585 C C . PRO A 1 84 ? 4.589 -6.159 13.086 1.00 65.31 84 PRO A C 1
ATOM 587 O O . PRO A 1 84 ? 4.737 -5.102 13.706 1.00 65.31 84 PRO A O 1
ATOM 590 N N . ALA A 1 85 ? 3.634 -7.041 13.388 1.00 62.47 85 ALA A N 1
ATOM 591 C CA . ALA A 1 85 ? 2.837 -6.899 14.593 1.00 62.47 85 ALA A CA 1
ATOM 592 C C . ALA A 1 85 ? 3.796 -6.876 15.794 1.00 62.47 85 ALA A C 1
ATOM 594 O O . ALA A 1 85 ? 4.753 -7.658 15.808 1.00 62.47 85 ALA A O 1
ATOM 595 N N . PRO A 1 86 ? 3.581 -6.004 16.795 1.00 56.97 86 PRO A N 1
ATOM 596 C CA . PRO A 1 86 ? 4.370 -6.058 18.013 1.00 56.97 86 PRO A CA 1
ATOM 597 C C . PRO A 1 86 ? 4.196 -7.453 18.615 1.00 56.97 86 PRO A C 1
ATOM 599 O O . PRO A 1 86 ? 3.097 -7.820 19.031 1.00 56.97 86 PRO A O 1
ATOM 602 N N . THR A 1 87 ? 5.262 -8.256 18.607 1.00 56.72 87 THR A N 1
ATOM 603 C CA . THR A 1 87 ? 5.270 -9.553 19.282 1.00 56.72 87 THR A CA 1
ATOM 604 C C . THR A 1 87 ? 4.922 -9.294 20.748 1.0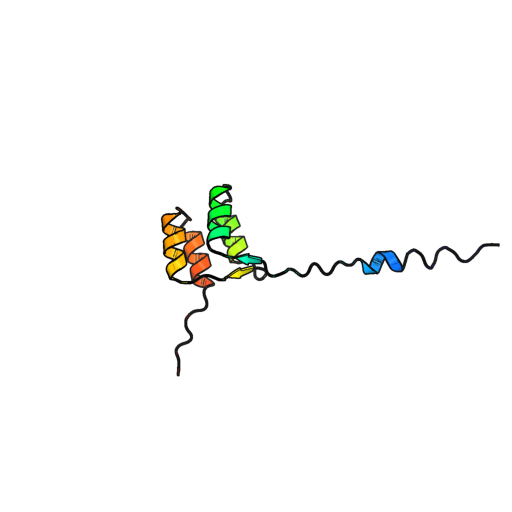0 56.72 87 THR A C 1
ATOM 606 O O . THR A 1 87 ? 5.637 -8.516 21.388 1.00 56.72 87 THR A O 1
ATOM 609 N N . PRO A 1 88 ? 3.839 -9.880 21.295 1.00 50.28 88 PRO A N 1
ATOM 610 C CA . PRO A 1 88 ? 3.541 -9.746 22.713 1.00 50.28 88 PRO A CA 1
ATOM 611 C C . PRO A 1 88 ? 4.748 -10.260 23.501 1.00 50.28 88 PRO A C 1
ATOM 613 O O . PRO A 1 88 ? 5.205 -11.380 23.264 1.00 50.28 88 PRO A O 1
ATOM 616 N N . ALA A 1 89 ? 5.301 -9.429 24.385 1.00 59.75 89 ALA A N 1
ATOM 617 C CA . ALA A 1 89 ? 6.328 -9.883 25.314 1.00 59.75 89 ALA A CA 1
ATOM 618 C C . ALA A 1 89 ? 5.720 -10.959 26.245 1.00 59.75 89 ALA A C 1
ATOM 620 O O . ALA A 1 89 ? 4.551 -10.810 26.614 1.00 59.75 89 ALA A O 1
ATOM 621 N N . PRO A 1 90 ? 6.461 -12.041 26.559 1.00 68.06 90 PRO A N 1
ATOM 622 C CA . PRO A 1 90 ? 5.982 -13.128 27.414 1.00 68.06 90 PRO A CA 1
ATOM 623 C C . PRO A 1 90 ? 5.689 -12.685 28.852 1.00 68.06 90 PRO A C 1
ATOM 625 O O . PRO A 1 90 ? 6.317 -11.705 29.317 1.00 68.06 90 PRO A O 1
#

pLDDT: mean 71.35, std 17.03, range [41.12, 87.81]

Sequence (90 aa):
MQRKVLGVLFGVALLALVAVAASAEELTVNSIVAAQHSGAPADGIVAMVNSPANTIAMTAGDLVTLRNAGVPESVIAAVWARIPAPTPAP

Secondary structure (DSSP, 8-state):
----STTTSSSSGGG---------EEE-HHHHHHHHHTT--HHHHHHHHH-TTEEE---HHHHHHHHHTT--HHHHHHHHTTSPP-PPP-

Foldseek 3Di:
DDDPDVPDPVVVVVVPPPPPPLPLAADELVNLLVCVVVVNDLVVLLVNLVDPSHHDPDDPVSLVVCVVSVRDVSNSVSSVVRPPDPDPDD

Radius of gyration: 21.86 Å; chains: 1; bounding box: 56×36×66 Å